Protein AF-A0A4R1QRQ6-F1 (afdb_monomer)

Structure (mmCIF, N/CA/C/O backbone):
data_AF-A0A4R1QRQ6-F1
#
_entry.id   AF-A0A4R1QRQ6-F1
#
loop_
_atom_site.group_PDB
_atom_site.id
_atom_site.type_symbol
_atom_site.label_atom_id
_atom_site.label_alt_id
_atom_site.label_comp_id
_atom_site.label_asym_id
_atom_site.label_entity_id
_atom_site.label_seq_id
_atom_site.pdbx_PDB_ins_code
_atom_site.Cartn_x
_atom_site.Cartn_y
_atom_site.Cartn_z
_atom_site.occupancy
_atom_site.B_iso_or_equiv
_atom_site.auth_seq_id
_atom_site.auth_comp_id
_atom_site.auth_asym_id
_atom_site.auth_atom_id
_atom_site.pdbx_PDB_model_num
ATOM 1 N N . MET A 1 1 ? 5.818 -6.067 20.543 1.00 47.06 1 MET A N 1
ATOM 2 C CA . MET A 1 1 ? 5.512 -6.794 19.293 1.00 47.06 1 MET A CA 1
ATOM 3 C C . MET A 1 1 ? 5.090 -5.745 18.288 1.00 47.06 1 MET A C 1
ATOM 5 O O . MET A 1 1 ? 4.069 -5.115 18.520 1.00 47.06 1 MET A O 1
ATOM 9 N N . ASN A 1 2 ? 5.890 -5.490 17.254 1.00 62.06 2 ASN A N 1
ATOM 10 C CA . ASN A 1 2 ? 5.515 -4.504 16.242 1.00 62.06 2 ASN A CA 1
ATOM 11 C C . ASN A 1 2 ? 4.520 -5.170 15.288 1.00 62.06 2 ASN A C 1
ATOM 13 O O . ASN A 1 2 ? 4.867 -6.147 14.624 1.00 62.06 2 ASN A O 1
ATOM 17 N N . ASN A 1 3 ? 3.271 -4.706 15.290 1.00 77.38 3 ASN A N 1
ATOM 18 C CA . ASN A 1 3 ? 2.243 -5.228 14.401 1.00 77.38 3 ASN A CA 1
ATOM 19 C C . ASN A 1 3 ? 2.233 -4.415 13.102 1.00 77.38 3 ASN A C 1
ATOM 21 O O . ASN A 1 3 ? 1.657 -3.334 13.047 1.00 77.38 3 ASN A O 1
ATOM 25 N N . TYR A 1 4 ? 2.879 -4.946 12.067 1.00 87.56 4 TYR A N 1
ATOM 26 C CA . TYR A 1 4 ? 2.914 -4.335 10.735 1.00 87.56 4 TYR A CA 1
ATOM 27 C C . TYR A 1 4 ? 1.811 -4.846 9.806 1.00 87.56 4 TYR A C 1
ATOM 29 O O . TYR A 1 4 ? 1.833 -4.561 8.611 1.00 87.56 4 TYR A O 1
ATOM 37 N N . GLN A 1 5 ? 0.860 -5.627 10.329 1.00 88.88 5 GLN A N 1
ATOM 38 C CA . GLN A 1 5 ? -0.289 -6.036 9.534 1.00 88.88 5 GLN A CA 1
ATOM 39 C C . GLN A 1 5 ? -1.138 -4.803 9.188 1.00 88.88 5 GLN A C 1
ATOM 41 O O . GLN A 1 5 ? -1.361 -3.947 10.060 1.00 88.88 5 GLN A O 1
ATOM 46 N N . PRO A 1 6 ? -1.612 -4.699 7.934 1.00 89.69 6 PRO A N 1
ATOM 47 C CA . PRO A 1 6 ? -2.549 -3.654 7.563 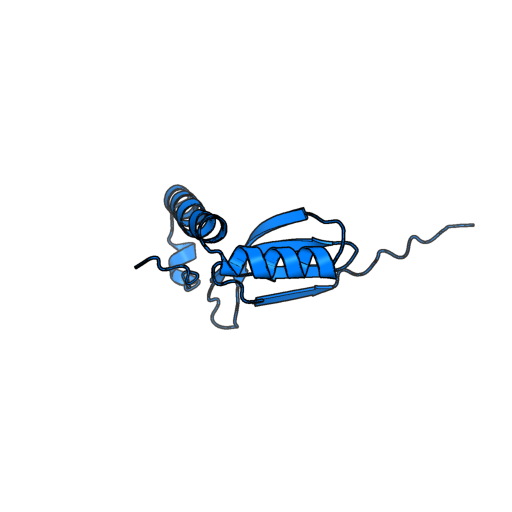1.00 89.69 6 PRO A CA 1
ATOM 48 C C . PRO A 1 6 ? -3.824 -3.822 8.385 1.00 89.69 6 PRO A C 1
ATOM 50 O O . PRO A 1 6 ? -4.309 -4.942 8.581 1.00 89.69 6 PRO A O 1
ATOM 53 N N . THR A 1 7 ? -4.375 -2.715 8.864 1.00 90.44 7 THR A N 1
ATOM 54 C CA . THR A 1 7 ? -5.692 -2.774 9.493 1.00 90.44 7 THR A CA 1
ATOM 55 C C . THR A 1 7 ? -6.746 -2.924 8.397 1.00 90.44 7 THR A C 1
ATOM 57 O O . THR A 1 7 ? -6.726 -2.212 7.392 1.00 90.44 7 THR A O 1
ATOM 60 N N . VAL A 1 8 ? -7.659 -3.882 8.570 1.00 89.62 8 VAL A N 1
ATOM 61 C CA . VAL A 1 8 ? -8.757 -4.123 7.628 1.00 89.62 8 VAL A CA 1
ATOM 62 C C . VAL A 1 8 ? -10.001 -3.416 8.145 1.00 89.62 8 VAL A C 1
ATOM 64 O O . VAL A 1 8 ? -10.546 -3.800 9.178 1.00 89.62 8 VAL A O 1
ATOM 67 N N . PHE A 1 9 ? -10.464 -2.412 7.409 1.00 88.19 9 PHE A N 1
ATOM 68 C CA . PHE A 1 9 ? -11.670 -1.660 7.740 1.00 88.19 9 PHE A CA 1
ATOM 69 C C . PHE A 1 9 ? -12.852 -2.159 6.933 1.00 88.19 9 PHE A C 1
ATOM 71 O O . PHE A 1 9 ? -12.783 -2.269 5.713 1.00 88.19 9 PHE A O 1
ATOM 78 N N . GLU A 1 10 ? -13.973 -2.433 7.588 1.00 85.88 10 GLU A N 1
ATOM 79 C CA . GLU A 1 10 ? -15.222 -2.659 6.866 1.00 85.88 10 GLU A CA 1
ATOM 80 C C . GLU A 1 10 ? -15.810 -1.322 6.405 1.00 85.88 10 GLU A C 1
ATOM 82 O O . GLU A 1 10 ? -15.737 -0.326 7.125 1.00 85.88 10 GLU A O 1
ATOM 87 N N . ASN A 1 11 ? -16.437 -1.306 5.225 1.00 77.75 11 ASN A N 1
ATOM 88 C CA . ASN A 1 11 ? -16.953 -0.078 4.612 1.00 77.75 11 ASN A CA 1
ATOM 89 C C . ASN A 1 11 ? -17.870 0.733 5.544 1.00 77.75 11 ASN A C 1
ATOM 91 O O . ASN A 1 11 ? -17.824 1.956 5.522 1.00 77.75 11 ASN A O 1
ATOM 95 N N . ARG A 1 12 ? -18.681 0.058 6.371 1.00 77.94 12 ARG A N 1
ATOM 96 C CA . ARG A 1 12 ? -19.582 0.711 7.334 1.00 77.94 12 ARG A CA 1
ATOM 97 C C . ARG A 1 12 ? -18.843 1.570 8.358 1.00 77.94 12 ARG A C 1
ATOM 99 O O . ARG A 1 12 ? -19.268 2.685 8.605 1.00 77.94 12 ARG A O 1
ATOM 106 N N . PHE A 1 13 ? -17.713 1.088 8.877 1.00 76.44 13 PHE A N 1
ATOM 107 C CA . PHE A 1 13 ? -16.942 1.822 9.876 1.00 76.44 13 PHE A CA 1
ATOM 108 C C . PHE A 1 13 ? -16.304 3.054 9.256 1.00 76.44 13 PHE A C 1
ATOM 110 O O . PHE A 1 13 ? -16.326 4.112 9.855 1.00 76.44 13 PHE A O 1
ATOM 117 N N . PHE A 1 14 ? -15.811 2.940 8.022 1.00 76.75 14 PHE A N 1
ATOM 118 C CA . PHE A 1 14 ? -15.150 4.051 7.343 1.00 76.75 14 PHE A CA 1
ATOM 119 C C . PHE A 1 14 ? -16.093 5.229 7.042 1.00 76.75 14 PHE A C 1
ATOM 121 O O . PHE A 1 14 ? -15.657 6.371 7.032 1.00 76.75 14 PHE A O 1
ATOM 128 N N . VAL A 1 15 ? -17.379 4.960 6.783 1.00 80.00 15 VAL A N 1
ATOM 129 C CA . VAL A 1 15 ? -18.393 5.998 6.498 1.00 80.00 15 VAL A CA 1
ATOM 130 C C . VAL A 1 15 ? -18.828 6.745 7.763 1.00 80.00 15 VAL A C 1
ATOM 132 O O . VAL A 1 15 ? -19.315 7.867 7.671 1.00 80.00 15 VAL A O 1
ATOM 135 N N . GLU A 1 16 ? -18.668 6.124 8.927 1.00 84.75 16 GLU A N 1
ATOM 136 C CA . GLU A 1 16 ? -19.045 6.693 10.223 1.00 84.75 16 GLU A CA 1
ATOM 137 C C . GLU A 1 16 ? -17.928 7.540 10.855 1.00 84.75 16 GLU A C 1
ATOM 139 O O . GLU A 1 16 ? -18.189 8.223 11.840 1.00 84.75 16 GLU A O 1
ATOM 144 N N . LEU A 1 17 ? -16.708 7.502 10.303 1.00 85.19 17 LEU A N 1
ATOM 145 C CA . LEU A 1 17 ? -15.563 8.258 10.812 1.00 85.19 17 LEU A CA 1
ATOM 146 C C . LEU A 1 17 ? -15.643 9.738 10.444 1.00 85.19 17 LEU A C 1
ATOM 148 O O . LEU A 1 17 ? -16.016 10.103 9.325 1.00 85.19 17 LEU A O 1
ATOM 152 N N . GLU A 1 18 ? -15.212 10.584 11.375 1.00 90.12 18 GLU A N 1
ATOM 153 C CA . GLU A 1 18 ? -14.989 11.995 11.097 1.00 90.12 18 GLU A CA 1
ATOM 154 C C . GLU A 1 18 ? -13.667 12.199 10.339 1.00 90.12 18 GLU A C 1
ATOM 156 O O . GLU A 1 18 ? -12.810 11.317 10.252 1.00 90.12 18 GLU A O 1
ATOM 161 N N . GLU A 1 19 ? -13.481 13.388 9.760 1.00 88.25 19 GLU A N 1
ATOM 162 C CA . GLU A 1 19 ? -12.262 13.700 9.006 1.00 88.25 19 GLU A CA 1
ATOM 163 C C . GLU A 1 19 ? -11.000 13.598 9.880 1.00 88.25 19 GLU A C 1
ATOM 165 O O . GLU A 1 19 ? -9.966 13.118 9.413 1.00 88.25 19 GLU A O 1
ATOM 170 N N . GLU A 1 20 ? -11.088 14.000 11.151 1.00 90.81 20 GLU A N 1
ATOM 171 C CA . GLU A 1 20 ? -9.981 13.904 12.108 1.00 90.81 20 GLU A CA 1
ATOM 172 C C . GLU A 1 20 ? -9.588 12.445 12.379 1.00 90.81 20 GLU A C 1
ATOM 174 O O . GLU A 1 20 ? -8.400 12.117 12.323 1.00 90.81 20 GLU A O 1
ATOM 179 N N . ASP A 1 21 ? -10.570 11.555 12.554 1.00 90.19 21 ASP A N 1
ATOM 180 C CA . ASP A 1 21 ? -10.324 10.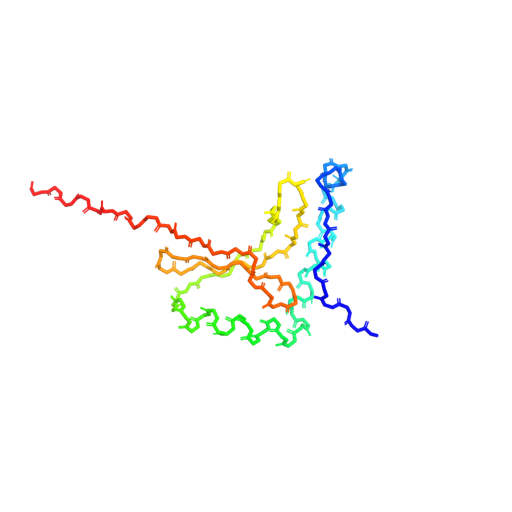125 12.753 1.00 90.19 21 ASP A CA 1
ATOM 181 C C . ASP A 1 21 ? -9.647 9.503 11.525 1.00 90.19 21 ASP A C 1
ATOM 183 O O . ASP A 1 21 ? -8.716 8.706 11.644 1.00 90.19 21 ASP A O 1
ATOM 187 N N . ILE A 1 22 ? -10.079 9.891 10.318 1.00 87.56 22 ILE A N 1
ATOM 188 C CA . ILE A 1 22 ? -9.464 9.422 9.070 1.00 87.56 22 ILE A CA 1
ATOM 189 C C . ILE A 1 22 ? -8.011 9.901 8.982 1.00 87.56 22 ILE A C 1
ATOM 191 O O . ILE A 1 22 ? -7.136 9.144 8.559 1.00 87.56 22 ILE A O 1
ATOM 195 N N . GLN A 1 23 ? -7.722 11.141 9.383 1.00 90.19 23 GLN A N 1
ATOM 196 C CA . GLN A 1 23 ? -6.355 11.662 9.389 1.00 90.19 23 GLN A CA 1
ATOM 197 C C . GLN A 1 23 ? -5.469 10.951 10.415 1.00 90.19 23 GLN A C 1
ATOM 199 O O . GLN A 1 23 ? -4.318 10.634 10.103 1.00 90.19 23 GLN A O 1
ATOM 204 N N . GLU A 1 24 ? -5.973 10.691 11.622 1.00 91.50 24 GLU A N 1
ATOM 205 C CA . GLU A 1 24 ? -5.253 9.903 12.622 1.00 91.50 24 GLU A CA 1
ATOM 206 C C . GLU A 1 24 ? -4.956 8.503 12.096 1.00 91.50 24 GLU A C 1
ATOM 208 O O . GLU A 1 24 ? -3.796 8.088 12.074 1.00 91.50 24 GLU A O 1
ATOM 213 N N . LEU A 1 25 ? -5.970 7.843 11.549 1.00 91.06 25 LEU A N 1
ATOM 214 C CA . LEU A 1 25 ? -5.836 6.511 10.995 1.00 91.06 25 LEU A CA 1
ATOM 215 C C . LEU A 1 25 ? -4.832 6.455 9.835 1.00 91.06 25 LEU A C 1
ATOM 217 O O . LEU A 1 25 ? -4.005 5.545 9.774 1.00 91.06 25 LEU A O 1
ATOM 221 N N . ASN A 1 26 ? -4.850 7.444 8.937 1.00 91.69 26 ASN A N 1
ATOM 222 C CA . ASN A 1 26 ? -3.861 7.552 7.866 1.00 91.69 26 ASN A CA 1
ATOM 223 C C . ASN A 1 26 ? -2.442 7.646 8.435 1.00 91.69 26 ASN A C 1
ATOM 225 O O . ASN A 1 26 ? -1.546 6.969 7.940 1.00 91.69 26 ASN A O 1
ATOM 229 N N . ARG A 1 27 ? -2.222 8.448 9.488 1.00 92.50 27 ARG A N 1
ATOM 230 C CA . ARG A 1 27 ? -0.902 8.566 10.132 1.00 92.50 27 ARG A CA 1
ATOM 231 C C . ARG A 1 27 ? -0.459 7.247 10.758 1.00 92.50 27 ARG A C 1
ATOM 233 O O . ARG A 1 27 ? 0.704 6.870 10.609 1.00 92.50 27 ARG A O 1
ATOM 240 N N . GLU A 1 28 ? -1.364 6.554 11.443 1.00 92.44 28 GLU A N 1
ATOM 241 C CA . GLU A 1 28 ? -1.073 5.264 12.071 1.00 92.44 28 GLU A CA 1
ATOM 242 C C . GLU A 1 28 ? -0.718 4.191 11.039 1.00 92.44 28 GLU A C 1
ATOM 244 O O . GLU A 1 28 ? 0.294 3.500 11.186 1.00 92.44 28 GLU A O 1
ATOM 249 N N . GLU A 1 29 ? -1.506 4.067 9.969 1.00 93.62 29 GLU A N 1
ATOM 250 C CA . GLU A 1 29 ? -1.225 3.104 8.907 1.00 93.62 29 GLU A CA 1
ATOM 251 C C . GLU A 1 29 ? 0.034 3.485 8.116 1.00 93.62 29 GLU A C 1
ATOM 253 O O . GLU A 1 29 ? 0.860 2.613 7.835 1.00 93.62 29 GLU A O 1
ATOM 258 N N . ALA A 1 30 ? 0.247 4.774 7.825 1.00 93.38 30 ALA A N 1
ATOM 259 C CA . ALA A 1 30 ? 1.438 5.248 7.123 1.00 93.38 30 ALA A CA 1
ATOM 260 C C . ALA A 1 30 ? 2.729 4.936 7.897 1.00 93.38 30 ALA A C 1
ATOM 262 O O . ALA A 1 30 ? 3.729 4.497 7.320 1.00 93.38 30 ALA A O 1
ATOM 263 N N . ALA A 1 31 ? 2.703 5.081 9.227 1.00 93.38 31 ALA A N 1
ATOM 264 C CA . ALA A 1 31 ? 3.848 4.784 10.083 1.00 93.38 31 ALA A CA 1
ATOM 265 C C . ALA A 1 31 ? 4.308 3.316 9.987 1.00 93.38 31 ALA A C 1
ATOM 267 O O . ALA A 1 31 ? 5.493 3.027 10.190 1.00 93.38 31 ALA A O 1
ATOM 268 N N . LYS A 1 32 ? 3.408 2.382 9.649 1.00 93.69 32 LYS A N 1
ATOM 269 C CA . LYS A 1 32 ? 3.749 0.960 9.494 1.00 93.69 32 LYS A CA 1
ATOM 270 C C . LYS A 1 32 ? 4.644 0.712 8.281 1.00 93.69 32 LYS A C 1
ATOM 272 O O . LYS A 1 32 ? 5.558 -0.107 8.386 1.00 93.69 32 LYS A O 1
ATOM 277 N N . PHE A 1 33 ? 4.430 1.420 7.169 1.00 94.00 33 PHE A N 1
ATOM 278 C CA . PHE A 1 33 ? 5.269 1.290 5.970 1.00 94.00 33 PHE A CA 1
ATOM 279 C C . PHE A 1 33 ? 6.722 1.655 6.267 1.00 94.00 33 PHE A C 1
ATOM 281 O O . PHE A 1 33 ? 7.644 0.924 5.906 1.00 94.00 33 PHE A O 1
ATOM 288 N N . GLU A 1 34 ? 6.923 2.758 6.988 1.00 90.31 34 GLU A N 1
ATOM 289 C CA . GLU A 1 34 ? 8.258 3.254 7.316 1.00 90.31 34 GLU A CA 1
ATOM 290 C C . GLU A 1 34 ? 9.015 2.303 8.241 1.00 90.31 34 GLU A C 1
ATOM 292 O O . GLU A 1 34 ? 10.227 2.124 8.114 1.00 90.31 34 GLU A O 1
ATOM 297 N N . GLN A 1 35 ? 8.311 1.662 9.168 1.00 89.44 35 GLN A N 1
ATOM 298 C CA . GLN A 1 35 ? 8.926 0.832 10.199 1.00 89.44 35 GLN A CA 1
ATOM 299 C C . GLN A 1 35 ? 9.092 -0.638 9.791 1.00 89.44 35 GLN A C 1
ATOM 301 O O . GLN A 1 35 ? 9.850 -1.351 10.451 1.00 89.44 35 GLN A O 1
ATOM 306 N N . ASN A 1 36 ? 8.414 -1.108 8.737 1.00 92.50 36 ASN A N 1
ATOM 307 C CA . ASN A 1 36 ? 8.451 -2.515 8.348 1.00 92.50 36 ASN A CA 1
ATOM 308 C C . ASN A 1 36 ? 9.547 -2.814 7.300 1.00 92.50 36 ASN A C 1
ATOM 310 O O . ASN A 1 36 ? 9.411 -2.425 6.136 1.00 92.50 36 ASN A O 1
ATOM 314 N N . PRO A 1 37 ? 10.603 -3.582 7.636 1.00 92.12 37 PRO A N 1
ATOM 315 C CA . PRO A 1 37 ? 11.629 -3.966 6.664 1.00 92.12 37 PRO A CA 1
ATOM 316 C C . PRO A 1 37 ? 11.087 -4.835 5.519 1.00 92.12 37 PRO A C 1
ATOM 318 O O . PRO A 1 37 ? 11.624 -4.786 4.415 1.00 92.12 37 PRO A O 1
ATOM 321 N N . GLN A 1 38 ? 10.015 -5.602 5.750 1.00 93.06 38 GLN A N 1
ATOM 322 C CA . GLN A 1 38 ? 9.386 -6.411 4.705 1.00 93.06 38 GLN A CA 1
ATOM 323 C C . GLN A 1 38 ? 8.725 -5.534 3.639 1.00 93.06 38 GLN A C 1
ATOM 325 O O . GLN A 1 38 ? 8.862 -5.818 2.450 1.00 93.06 38 GLN A O 1
ATOM 330 N N . PHE A 1 39 ? 8.069 -4.444 4.052 1.00 95.06 39 PHE A N 1
ATOM 331 C CA . PHE A 1 39 ? 7.536 -3.464 3.113 1.00 95.06 39 PHE A CA 1
ATOM 332 C C . PHE A 1 39 ? 8.658 -2.861 2.266 1.00 95.06 39 PHE A C 1
ATOM 334 O O . PHE A 1 39 ? 8.549 -2.842 1.047 1.00 95.06 39 PHE A O 1
ATOM 341 N N . ARG A 1 40 ? 9.770 -2.447 2.889 1.00 95.50 40 ARG A N 1
ATOM 342 C CA . ARG A 1 40 ? 10.915 -1.863 2.166 1.00 95.50 40 ARG A CA 1
ATOM 343 C C . ARG A 1 40 ? 11.485 -2.808 1.105 1.00 95.50 40 ARG A C 1
ATOM 345 O O . ARG A 1 40 ? 11.787 -2.369 0.002 1.00 95.50 40 ARG A O 1
ATOM 352 N N . ALA A 1 41 ? 11.605 -4.099 1.419 1.00 96.12 41 ALA A N 1
ATOM 353 C CA . ALA A 1 41 ? 12.067 -5.100 0.458 1.00 96.12 41 ALA A CA 1
ATOM 354 C C . ALA A 1 41 ? 11.088 -5.275 -0.720 1.00 96.12 41 ALA A C 1
ATOM 356 O O . ALA A 1 41 ? 11.510 -5.353 -1.875 1.00 96.12 41 ALA A O 1
ATOM 357 N N . ALA A 1 42 ? 9.781 -5.297 -0.437 1.00 96.81 42 ALA A N 1
ATOM 358 C CA . ALA A 1 42 ? 8.750 -5.371 -1.469 1.00 96.81 42 ALA A CA 1
ATOM 359 C C . ALA A 1 42 ? 8.721 -4.107 -2.345 1.00 96.81 42 ALA A C 1
ATOM 361 O O . ALA A 1 42 ? 8.671 -4.217 -3.567 1.00 96.81 42 ALA A O 1
ATOM 362 N N . ALA A 1 43 ? 8.821 -2.922 -1.737 1.00 96.75 43 ALA A N 1
ATOM 363 C CA . ALA A 1 43 ? 8.859 -1.638 -2.431 1.00 96.75 43 ALA A CA 1
ATOM 364 C C . ALA A 1 43 ? 10.053 -1.549 -3.393 1.00 96.75 43 ALA A C 1
ATOM 366 O O . ALA A 1 43 ? 9.859 -1.244 -4.564 1.00 96.75 43 ALA A O 1
ATOM 367 N N . ALA A 1 44 ? 11.256 -1.930 -2.946 1.00 96.81 44 ALA A N 1
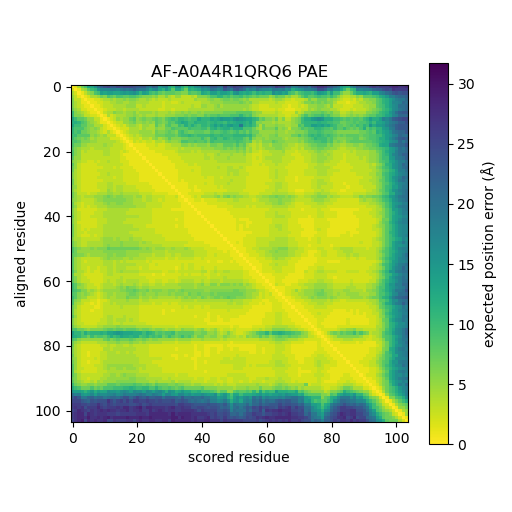ATOM 368 C CA . ALA A 1 44 ? 12.439 -1.970 -3.808 1.00 96.81 44 ALA A CA 1
ATOM 369 C C . ALA A 1 44 ? 12.260 -2.924 -5.005 1.00 96.81 44 ALA A C 1
ATOM 371 O O . ALA A 1 44 ? 12.635 -2.594 -6.126 1.00 96.81 44 ALA A O 1
ATOM 372 N N . SER A 1 45 ? 11.631 -4.083 -4.783 1.00 96.38 45 SER A N 1
ATOM 373 C CA . SER A 1 45 ? 11.339 -5.041 -5.860 1.00 96.38 45 SER A CA 1
ATOM 374 C C . SER A 1 45 ? 10.331 -4.479 -6.874 1.00 96.38 45 SER A C 1
ATOM 376 O O . SER A 1 45 ? 10.412 -4.769 -8.065 1.00 96.38 45 SER A O 1
ATOM 378 N N . VAL A 1 46 ? 9.367 -3.678 -6.409 1.00 96.06 46 VAL A N 1
ATOM 379 C CA . VAL A 1 46 ? 8.381 -3.001 -7.263 1.00 96.06 46 VAL A CA 1
ATOM 380 C C . VAL A 1 46 ? 9.029 -1.892 -8.093 1.00 96.06 46 VAL A C 1
ATOM 382 O O . VAL A 1 46 ? 8.784 -1.836 -9.297 1.00 96.06 46 VAL A O 1
ATOM 385 N N . GLU A 1 47 ? 9.872 -1.060 -7.481 1.00 96.06 47 GLU A N 1
ATOM 386 C CA . GLU A 1 47 ? 10.630 -0.003 -8.167 1.00 96.06 47 GLU A CA 1
ATOM 387 C C . GLU A 1 47 ? 11.562 -0.584 -9.239 1.00 96.06 47 GLU A C 1
ATOM 389 O O . GLU A 1 47 ? 11.599 -0.092 -10.364 1.00 96.06 47 GLU A O 1
ATOM 394 N N . GLU A 1 48 ? 12.267 -1.678 -8.933 1.00 95.75 48 GLU A N 1
ATOM 395 C CA . GLU A 1 48 ? 13.101 -2.383 -9.913 1.00 95.75 48 GLU A CA 1
ATOM 396 C C . GLU A 1 48 ? 12.264 -2.938 -11.076 1.00 95.75 48 GLU A C 1
ATOM 398 O O . GLU A 1 48 ? 12.660 -2.827 -12.237 1.00 95.75 48 GLU A O 1
ATOM 403 N N . ARG A 1 49 ? 11.085 -3.503 -10.777 1.00 93.50 49 ARG A N 1
ATOM 404 C CA . ARG A 1 49 ? 10.186 -4.100 -11.776 1.00 93.50 49 ARG A CA 1
ATOM 405 C C . ARG A 1 49 ? 9.567 -3.067 -12.716 1.00 93.50 49 ARG A C 1
ATOM 407 O O . ARG A 1 49 ? 9.444 -3.349 -13.905 1.00 93.50 49 ARG A O 1
ATOM 414 N N . LEU A 1 50 ? 9.123 -1.925 -12.191 1.00 93.19 50 LEU A N 1
ATOM 415 C CA . LEU A 1 50 ? 8.395 -0.907 -12.959 1.00 93.19 50 LEU A CA 1
ATOM 416 C C . LEU A 1 50 ? 9.281 0.224 -13.496 1.00 93.19 50 LEU A C 1
ATOM 418 O O . LEU A 1 50 ? 8.834 0.983 -14.357 1.00 93.19 50 LEU A O 1
ATOM 422 N N . GLY A 1 51 ? 10.529 0.330 -13.035 1.00 92.50 51 GLY A N 1
ATOM 423 C CA . GLY A 1 51 ? 11.403 1.445 -13.381 1.00 92.50 51 GLY A CA 1
ATOM 424 C C . GLY A 1 51 ? 10.931 2.756 -12.739 1.00 92.50 51 GLY A C 1
ATOM 425 O O . GLY A 1 51 ? 10.244 2.720 -11.724 1.00 92.50 51 GLY A O 1
ATOM 426 N N . PRO A 1 52 ? 11.302 3.927 -13.290 1.00 93.62 52 PRO A N 1
ATOM 427 C CA . PRO A 1 52 ? 10.949 5.222 -12.711 1.00 93.62 52 PRO A CA 1
ATOM 428 C C . PRO A 1 52 ? 9.438 5.413 -12.526 1.00 93.62 52 PRO A C 1
ATOM 430 O O . PRO A 1 52 ? 8.650 5.153 -13.436 1.00 93.62 52 PRO A O 1
ATOM 433 N N . GLY A 1 53 ? 9.056 5.943 -11.367 1.00 94.12 53 GLY A N 1
ATOM 434 C CA . GLY A 1 53 ? 7.665 6.129 -10.973 1.00 94.12 53 GLY A CA 1
ATOM 435 C C . GLY A 1 53 ? 7.524 6.913 -9.671 1.00 94.12 53 GLY A C 1
ATOM 436 O O . GLY A 1 53 ? 8.503 7.450 -9.143 1.00 94.12 53 GLY A O 1
ATOM 437 N N . SER A 1 54 ? 6.301 6.974 -9.153 1.00 95.94 54 SER A N 1
ATOM 438 C CA . SER A 1 54 ? 5.963 7.656 -7.899 1.00 95.94 54 SER A CA 1
ATOM 439 C C . SER A 1 54 ? 5.147 6.766 -6.970 1.00 95.94 54 SER A C 1
ATOM 441 O O . SER A 1 54 ? 4.389 5.908 -7.421 1.00 95.94 54 SER A O 1
ATOM 443 N N . TRP A 1 55 ? 5.305 6.991 -5.665 1.00 96.12 55 TRP A N 1
ATOM 444 C CA . TRP A 1 55 ? 4.472 6.382 -4.634 1.00 96.12 55 TRP A CA 1
ATOM 445 C C . TRP A 1 55 ? 3.347 7.327 -4.226 1.00 96.12 55 TRP A C 1
ATOM 447 O O . TRP A 1 55 ? 3.610 8.476 -3.880 1.00 96.12 55 TRP A O 1
ATOM 457 N N . ASP A 1 56 ? 2.134 6.792 -4.172 1.00 95.56 56 ASP A N 1
ATOM 458 C CA . ASP A 1 56 ? 0.948 7.434 -3.611 1.00 95.56 56 ASP A CA 1
ATOM 459 C C . ASP A 1 56 ? 0.340 6.547 -2.515 1.00 95.56 56 ASP A C 1
ATOM 461 O O . ASP A 1 56 ? 0.564 5.336 -2.482 1.00 95.56 56 ASP A O 1
ATOM 465 N N . GLU A 1 57 ? -0.438 7.125 -1.602 1.00 94.81 57 GLU A N 1
ATOM 466 C CA . GLU A 1 57 ? -1.076 6.396 -0.499 1.00 94.81 57 GLU A CA 1
ATOM 467 C C . GLU A 1 57 ? -2.597 6.509 -0.565 1.00 94.81 57 GLU A C 1
ATOM 469 O O . GLU A 1 57 ? -3.145 7.611 -0.600 1.00 94.81 57 GLU A O 1
ATOM 474 N N . HIS A 1 58 ? -3.297 5.372 -0.542 1.00 92.88 58 HIS A N 1
ATOM 475 C CA . HIS A 1 58 ? -4.756 5.343 -0.628 1.00 92.88 58 HIS A CA 1
ATOM 476 C C . HIS A 1 58 ? -5.394 4.164 0.114 1.00 92.88 58 HIS A C 1
ATOM 478 O O . HIS A 1 58 ? -4.841 3.068 0.213 1.00 92.88 58 HIS A O 1
ATOM 484 N N . TRP A 1 59 ? -6.637 4.375 0.560 1.00 92.94 59 TRP A N 1
ATOM 485 C CA . TRP A 1 59 ? -7.530 3.303 0.997 1.00 92.94 59 TRP A CA 1
ATOM 486 C C . TRP A 1 59 ? -8.085 2.545 -0.207 1.00 92.94 59 TRP A C 1
ATOM 488 O O . TRP A 1 59 ? -8.873 3.083 -0.985 1.00 92.94 59 TRP A O 1
ATOM 498 N N . LEU A 1 60 ? -7.725 1.270 -0.335 1.00 92.69 60 LEU A N 1
ATOM 499 C CA . LEU A 1 60 ? -8.183 0.403 -1.415 1.00 92.69 60 LEU A CA 1
ATOM 500 C C . LEU A 1 60 ? -9.210 -0.601 -0.917 1.00 92.69 60 LEU A C 1
ATOM 502 O O . LEU A 1 60 ? -8.980 -1.297 0.067 1.00 92.69 60 LEU A O 1
ATOM 506 N N . THR A 1 61 ? -10.322 -0.723 -1.642 1.00 91.88 61 THR A N 1
ATOM 507 C CA . THR A 1 61 ? -11.284 -1.815 -1.432 1.00 91.88 61 THR A CA 1
ATOM 508 C C . THR A 1 61 ? -10.690 -3.118 -1.957 1.00 91.88 61 THR A C 1
ATOM 510 O O . THR A 1 61 ? -10.338 -3.176 -3.133 1.00 91.88 61 THR A O 1
ATOM 513 N N . VAL A 1 62 ? -10.581 -4.150 -1.120 1.00 90.00 62 VAL A N 1
ATOM 514 C CA . VAL A 1 62 ? -9.897 -5.416 -1.448 1.00 90.00 62 VAL A CA 1
ATOM 515 C C . VAL A 1 62 ? -10.842 -6.571 -1.778 1.00 90.00 62 VAL A C 1
ATOM 517 O O . VAL A 1 62 ? -10.382 -7.616 -2.228 1.00 90.00 62 VAL A O 1
ATOM 520 N N . ASP A 1 63 ? -12.154 -6.401 -1.594 1.00 88.19 63 ASP A N 1
ATOM 521 C CA . ASP A 1 63 ? -13.152 -7.416 -1.941 1.00 88.19 63 ASP A CA 1
ATOM 522 C C . ASP A 1 63 ? -14.573 -6.858 -2.133 1.00 88.19 63 ASP A C 1
ATOM 524 O O . ASP A 1 63 ? -14.856 -5.683 -1.898 1.00 88.19 63 ASP A O 1
ATOM 528 N N . ASN A 1 64 ? -15.492 -7.752 -2.512 1.00 87.50 64 ASN A N 1
ATOM 529 C CA . ASN A 1 64 ? -16.906 -7.452 -2.751 1.00 87.50 64 ASN A CA 1
ATOM 530 C C . ASN A 1 64 ? -17.703 -7.111 -1.481 1.00 87.50 64 ASN A C 1
ATOM 532 O O . ASN A 1 64 ? -18.840 -6.663 -1.593 1.00 87.50 64 ASN A O 1
ATOM 536 N N . SER A 1 65 ? -17.149 -7.326 -0.283 1.00 87.06 65 SER A N 1
ATOM 537 C CA . SER A 1 65 ? -17.794 -6.904 0.969 1.00 87.06 65 SER A CA 1
ATOM 538 C C . SER A 1 65 ? -17.485 -5.449 1.325 1.00 87.06 65 SER A C 1
ATOM 540 O O . SER A 1 65 ? -18.017 -4.920 2.300 1.00 87.06 65 SER A O 1
ATOM 542 N N . GLY A 1 66 ? -16.641 -4.785 0.528 1.00 87.19 66 GLY A N 1
ATOM 543 C CA . GLY A 1 66 ? -16.257 -3.398 0.743 1.00 87.19 66 GLY A CA 1
ATOM 544 C C . GLY A 1 66 ? -15.182 -3.237 1.813 1.00 87.19 66 GLY A C 1
ATOM 545 O O . GLY A 1 66 ? -14.989 -2.128 2.307 1.00 87.19 66 GLY A O 1
ATOM 546 N N . ARG A 1 67 ? -14.483 -4.312 2.204 1.00 90.75 67 ARG A N 1
ATOM 547 C CA . ARG A 1 67 ? -13.351 -4.183 3.126 1.00 90.75 67 ARG A CA 1
ATOM 548 C C . ARG A 1 67 ? -12.241 -3.383 2.463 1.00 90.75 67 ARG A C 1
ATOM 550 O O . ARG A 1 67 ? -11.940 -3.588 1.287 1.00 90.75 67 ARG A O 1
ATOM 557 N N . ARG A 1 68 ? -11.640 -2.474 3.223 1.00 92.81 68 ARG A N 1
ATOM 558 C CA . ARG A 1 68 ? -10.598 -1.555 2.785 1.00 92.81 68 ARG A CA 1
ATOM 559 C C . ARG A 1 68 ? -9.320 -1.768 3.575 1.00 92.81 68 ARG A C 1
ATOM 561 O O . ARG A 1 68 ? -9.363 -2.095 4.759 1.00 92.81 68 ARG A O 1
ATOM 568 N N . VAL A 1 69 ? -8.196 -1.547 2.911 1.00 94.50 69 VAL A N 1
ATOM 569 C CA . VAL A 1 69 ? -6.867 -1.502 3.527 1.00 94.50 69 VAL A CA 1
ATOM 570 C C . VAL A 1 69 ? -6.141 -0.256 3.051 1.00 94.50 69 VAL A C 1
ATOM 572 O O . VAL A 1 69 ? -6.340 0.177 1.913 1.00 94.50 69 VAL A O 1
ATOM 575 N N . TYR A 1 70 ? -5.299 0.311 3.907 1.00 95.19 70 TYR A N 1
ATOM 576 C CA . TYR A 1 70 ? -4.404 1.385 3.505 1.00 95.19 70 TYR A CA 1
ATOM 577 C C . TYR A 1 70 ? -3.222 0.779 2.750 1.00 95.19 70 TYR A C 1
ATOM 579 O O . TYR A 1 70 ? -2.601 -0.186 3.212 1.00 95.19 70 TYR A O 1
ATOM 587 N N . ALA A 1 71 ? -2.948 1.302 1.561 1.00 96.38 71 ALA A N 1
ATOM 588 C CA . ALA A 1 71 ? -1.939 0.769 0.662 1.00 96.38 71 ALA A CA 1
ATOM 589 C C . ALA A 1 71 ? -1.090 1.889 0.062 1.00 96.38 71 ALA A C 1
ATOM 591 O O . ALA A 1 71 ? -1.580 2.991 -0.190 1.00 96.38 71 ALA A O 1
ATOM 592 N N . ARG A 1 72 ? 0.172 1.561 -0.217 1.00 96.94 72 ARG A N 1
ATOM 593 C CA . ARG A 1 72 ? 1.070 2.364 -1.048 1.00 96.94 72 ARG A CA 1
ATOM 594 C C . ARG A 1 72 ? 1.025 1.855 -2.476 1.00 96.94 72 ARG A C 1
ATOM 596 O O . ARG A 1 72 ? 1.202 0.663 -2.710 1.00 96.94 72 ARG A O 1
ATOM 603 N N . ILE A 1 73 ? 0.781 2.747 -3.419 1.00 96.50 73 ILE A N 1
ATOM 604 C CA . ILE A 1 73 ? 0.640 2.447 -4.838 1.00 96.50 73 ILE A CA 1
ATOM 605 C C . ILE A 1 73 ? 1.848 3.028 -5.554 1.00 96.50 73 ILE A C 1
ATOM 607 O O . ILE A 1 73 ? 2.055 4.235 -5.503 1.00 96.50 73 ILE A O 1
ATOM 611 N N . TYR A 1 74 ? 2.637 2.180 -6.207 1.00 97.12 74 TYR A N 1
ATOM 612 C CA . TYR A 1 74 ? 3.680 2.642 -7.113 1.00 97.12 74 TYR A CA 1
ATOM 613 C C . TYR A 1 74 ? 3.114 2.735 -8.513 1.00 97.12 74 TYR A C 1
ATOM 615 O O . TYR A 1 74 ? 2.610 1.728 -9.009 1.00 97.12 74 TYR A O 1
ATOM 623 N N . SER A 1 75 ? 3.226 3.897 -9.143 1.00 94.94 75 SER A N 1
ATOM 624 C CA . SER A 1 75 ? 2.814 4.116 -10.528 1.00 94.94 75 SER A CA 1
ATOM 625 C C . SER A 1 75 ? 4.048 4.363 -11.393 1.00 94.94 75 SER A C 1
ATOM 627 O O . SER A 1 75 ? 4.740 5.364 -11.212 1.00 94.94 75 SER A O 1
ATOM 629 N N . GLY A 1 76 ? 4.326 3.436 -12.310 1.00 90.00 76 GLY A N 1
ATOM 630 C CA . GLY A 1 76 ? 5.372 3.532 -13.331 1.00 90.00 76 GLY A CA 1
ATOM 631 C C . GLY A 1 76 ? 4.792 3.772 -14.730 1.00 90.00 76 GLY A C 1
ATOM 632 O O . GLY A 1 76 ? 3.631 4.155 -14.884 1.00 90.00 76 GLY A O 1
ATOM 633 N N . ALA A 1 77 ? 5.591 3.532 -15.773 1.00 82.69 77 ALA A N 1
ATOM 634 C CA . ALA A 1 77 ? 5.185 3.748 -17.164 1.00 82.69 77 ALA A CA 1
ATOM 635 C C . ALA A 1 77 ? 4.088 2.756 -17.611 1.00 82.69 77 ALA A C 1
ATOM 637 O O . ALA A 1 77 ? 4.380 1.665 -18.092 1.00 82.69 77 ALA A O 1
ATOM 638 N N . GLY A 1 78 ? 2.820 3.141 -17.437 1.00 84.75 78 GLY A N 1
ATOM 639 C CA . GLY A 1 78 ? 1.653 2.363 -17.875 1.00 84.75 78 GLY A CA 1
ATOM 640 C C . GLY A 1 78 ? 1.214 1.252 -16.916 1.00 84.75 78 GLY A C 1
ATOM 641 O O . GLY A 1 78 ? 0.258 0.546 -17.208 1.00 84.75 78 GLY A O 1
ATOM 642 N N . HIS A 1 79 ? 1.858 1.112 -15.758 1.00 92.19 79 HIS A N 1
ATOM 643 C CA . HIS A 1 79 ? 1.551 0.070 -14.778 1.00 92.19 79 HIS A CA 1
ATOM 644 C C . HIS A 1 79 ? 1.596 0.626 -13.357 1.00 92.19 79 HIS A C 1
ATOM 646 O O . HIS A 1 79 ? 2.419 1.488 -13.047 1.00 92.19 79 HIS A O 1
ATOM 652 N N . ALA A 1 80 ? 0.758 0.094 -12.473 1.00 94.75 80 ALA A N 1
ATOM 653 C CA . ALA A 1 80 ? 0.798 0.389 -11.053 1.00 94.75 80 ALA A CA 1
ATOM 654 C C . ALA A 1 80 ? 0.588 -0.845 -10.176 1.00 94.75 80 ALA A C 1
ATOM 656 O O . ALA A 1 80 ? -0.158 -1.765 -10.510 1.00 94.75 80 ALA A O 1
ATOM 657 N N . ILE A 1 81 ? 1.247 -0.856 -9.018 1.00 96.50 81 ILE A N 1
ATOM 658 C CA . ILE A 1 81 ? 1.200 -1.958 -8.051 1.00 96.50 81 ILE A CA 1
ATOM 659 C C . ILE A 1 81 ? 0.900 -1.389 -6.673 1.00 96.50 81 ILE A C 1
ATOM 661 O O . ILE A 1 81 ? 1.602 -0.500 -6.197 1.00 96.50 81 ILE A O 1
ATOM 665 N N . ALA A 1 82 ? -0.118 -1.934 -6.014 1.00 97.06 82 ALA A N 1
ATOM 666 C CA . ALA A 1 82 ? -0.487 -1.569 -4.655 1.00 97.06 82 ALA A CA 1
ATOM 667 C C . ALA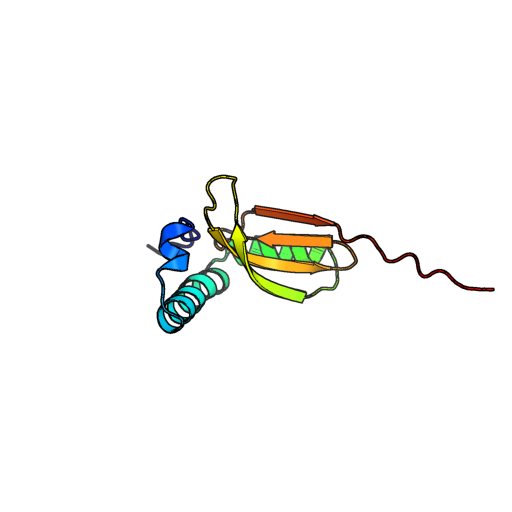 A 1 82 ? 0.048 -2.583 -3.638 1.00 97.06 82 ALA A C 1
ATOM 669 O O . ALA A 1 82 ? -0.260 -3.777 -3.720 1.00 97.06 82 ALA A O 1
ATOM 670 N N . LEU A 1 83 ? 0.789 -2.086 -2.650 1.00 96.88 83 LEU A N 1
ATOM 671 C CA . LEU A 1 83 ? 1.358 -2.832 -1.535 1.00 96.88 83 LEU A CA 1
ATOM 672 C C . LEU A 1 83 ? 0.689 -2.461 -0.207 1.00 96.88 83 LEU A C 1
ATOM 674 O O . LEU A 1 83 ? 0.508 -1.284 0.105 1.00 96.88 83 LEU A O 1
ATOM 678 N N . THR A 1 84 ? 0.389 -3.459 0.619 1.00 95.75 84 THR A N 1
ATOM 679 C CA . THR A 1 84 ? 0.011 -3.265 2.028 1.00 95.75 84 THR A CA 1
ATOM 680 C C . THR A 1 84 ? 1.228 -3.124 2.935 1.00 95.75 84 THR A C 1
ATOM 682 O O . THR A 1 84 ? 2.353 -3.445 2.553 1.00 95.75 84 THR A O 1
ATOM 685 N N . ALA A 1 85 ? 1.007 -2.670 4.174 1.00 94.50 85 ALA A N 1
ATOM 686 C CA . ALA A 1 85 ? 2.073 -2.435 5.150 1.00 94.50 85 ALA A CA 1
ATOM 687 C C . ALA A 1 85 ? 2.895 -3.683 5.504 1.00 94.50 85 ALA A C 1
ATOM 689 O O . ALA A 1 85 ? 4.040 -3.556 5.928 1.00 94.50 85 ALA A O 1
ATOM 690 N N . ASP A 1 86 ? 2.360 -4.885 5.284 1.00 93.75 86 ASP A N 1
ATOM 691 C CA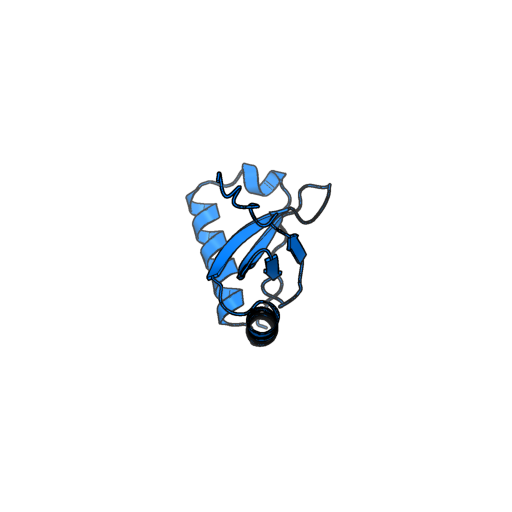 . ASP A 1 86 ? 3.071 -6.158 5.430 1.00 93.75 86 ASP A CA 1
ATOM 692 C C . ASP A 1 86 ? 3.831 -6.591 4.158 1.00 93.75 86 ASP A C 1
ATOM 694 O O . ASP A 1 86 ? 4.372 -7.693 4.107 1.00 93.75 86 ASP A O 1
ATOM 698 N N . GLY A 1 87 ? 3.899 -5.731 3.138 1.00 93.94 87 GLY A N 1
ATOM 699 C CA . GLY A 1 87 ? 4.637 -5.958 1.895 1.00 93.94 87 GLY A CA 1
ATOM 700 C C . GLY A 1 87 ? 3.937 -6.875 0.891 1.00 93.94 87 GLY A C 1
ATOM 701 O O . GLY A 1 87 ? 4.582 -7.343 -0.045 1.00 93.94 87 GLY A O 1
ATOM 702 N N . LYS A 1 88 ? 2.642 -7.169 1.065 1.00 95.06 88 LYS A N 1
ATOM 703 C CA . LYS A 1 88 ? 1.879 -7.969 0.096 1.00 95.06 88 LYS A CA 1
ATOM 704 C C . LYS A 1 88 ? 1.309 -7.097 -1.015 1.00 95.06 88 LYS A C 1
ATOM 706 O O . LYS A 1 88 ? 0.824 -5.998 -0.765 1.00 95.06 88 LYS A O 1
ATOM 711 N N . ILE A 1 89 ? 1.306 -7.634 -2.232 1.00 95.25 89 ILE A N 1
ATOM 712 C CA . ILE A 1 89 ? 0.594 -7.036 -3.362 1.00 95.25 89 ILE A CA 1
ATOM 713 C C . ILE A 1 89 ? -0.899 -7.322 -3.195 1.00 95.25 89 ILE A C 1
ATOM 715 O O . ILE A 1 89 ? -1.304 -8.480 -3.098 1.00 95.25 89 ILE A O 1
ATOM 719 N N . VAL A 1 90 ? -1.711 -6.267 -3.172 1.00 94.00 90 VAL A N 1
ATOM 720 C CA . VAL A 1 90 ? -3.181 -6.366 -3.101 1.00 94.00 90 VAL A CA 1
ATOM 721 C C . VAL A 1 90 ? -3.869 -5.990 -4.407 1.00 94.00 90 VAL A C 1
ATOM 723 O O . VAL A 1 90 ? -5.040 -6.319 -4.597 1.00 94.00 90 VAL A O 1
ATOM 726 N N . ARG A 1 91 ? -3.161 -5.311 -5.317 1.00 93.75 91 ARG A N 1
ATOM 727 C CA . ARG A 1 91 ? -3.668 -4.970 -6.647 1.00 93.75 91 ARG A CA 1
ATOM 728 C C . ARG A 1 91 ? -2.527 -4.702 -7.625 1.00 93.75 91 ARG A C 1
ATOM 730 O O . ARG A 1 91 ? -1.549 -4.057 -7.259 1.00 93.75 91 ARG A O 1
ATOM 737 N N . GLU A 1 92 ? -2.706 -5.144 -8.863 1.00 94.25 92 GLU A N 1
ATOM 738 C CA . GLU A 1 92 ? -1.921 -4.724 -10.0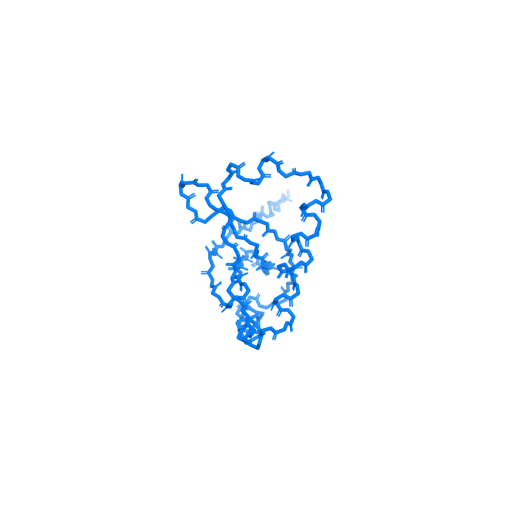28 1.00 94.25 92 GLU A CA 1
ATOM 739 C C . GLU A 1 92 ? -2.881 -4.040 -11.014 1.00 94.25 92 GLU A C 1
ATOM 741 O O . GLU A 1 92 ? -4.045 -4.437 -11.121 1.00 94.25 92 GLU A O 1
ATOM 746 N N . MET A 1 93 ? -2.439 -2.951 -11.636 1.00 91.56 93 MET A N 1
ATOM 747 C CA . MET A 1 93 ? -3.240 -2.089 -12.506 1.00 91.56 93 MET A CA 1
ATOM 748 C C . MET A 1 93 ? -2.434 -1.767 -13.755 1.00 91.56 93 MET A C 1
ATOM 750 O O . MET A 1 93 ? -1.299 -1.313 -13.647 1.00 91.56 93 MET A O 1
ATOM 754 N N . ASP A 1 94 ? -3.045 -1.944 -14.918 1.00 88.75 94 ASP A N 1
ATOM 755 C CA . ASP A 1 94 ? -2.468 -1.553 -16.199 1.00 88.75 94 AS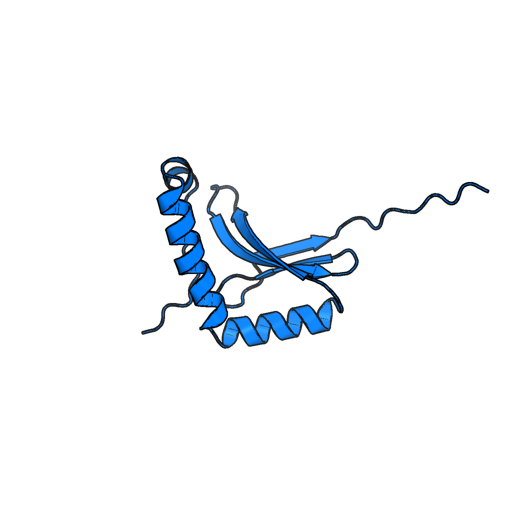P A CA 1
ATOM 756 C C . ASP A 1 94 ? -3.235 -0.330 -16.698 1.00 88.75 94 ASP A C 1
ATOM 758 O O . ASP A 1 94 ? -4.467 -0.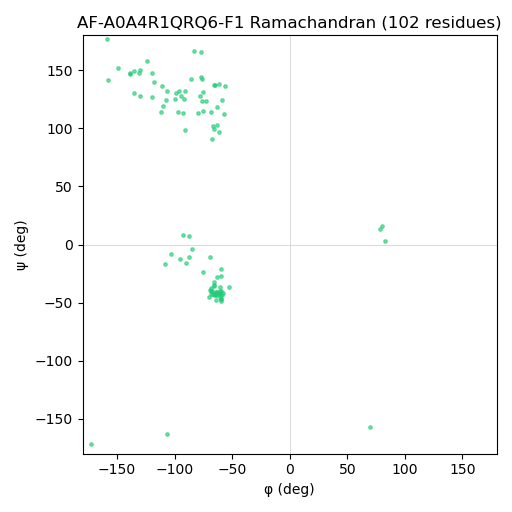352 -16.795 1.00 88.75 94 ASP A O 1
ATOM 762 N N . TYR A 1 95 ? -2.520 0.753 -16.982 1.00 75.94 95 TYR A N 1
ATOM 763 C CA . TYR A 1 95 ? -3.091 1.927 -17.621 1.00 75.94 95 TYR A CA 1
ATOM 764 C C . TYR A 1 95 ? -2.943 1.770 -19.133 1.00 75.94 95 TYR A C 1
ATOM 766 O O . TYR A 1 95 ? -1.848 1.445 -19.602 1.00 75.94 95 TYR A O 1
ATOM 774 N N . PRO A 1 96 ? -4.008 2.003 -19.920 1.00 68.00 96 PRO A N 1
ATOM 775 C CA . PRO A 1 96 ? -3.857 2.058 -21.363 1.00 68.00 96 PRO A CA 1
ATOM 776 C C . PRO A 1 96 ? -2.849 3.161 -21.692 1.00 68.00 96 PRO A C 1
ATOM 778 O O . PRO A 1 96 ? -3.002 4.302 -21.256 1.00 68.00 96 PRO A O 1
ATOM 781 N N . VAL A 1 97 ? -1.797 2.808 -22.429 1.00 63.75 97 VAL A N 1
ATOM 782 C CA . VAL A 1 97 ? -0.890 3.798 -23.010 1.00 63.75 97 VAL A CA 1
ATOM 783 C C . VAL A 1 97 ? -1.742 4.598 -23.987 1.00 63.75 97 VAL A C 1
ATOM 785 O O . VAL A 1 97 ? -2.318 4.004 -24.897 1.00 63.75 97 VAL A O 1
ATOM 788 N N . GLU A 1 98 ? -1.901 5.904 -23.772 1.00 60.78 98 GLU A N 1
ATOM 789 C CA . GLU A 1 98 ? -2.575 6.745 -24.760 1.00 60.78 98 GLU A CA 1
ATOM 790 C C . GLU A 1 98 ? -1.814 6.599 -26.085 1.00 60.78 98 GLU A C 1
ATOM 792 O O . GLU A 1 98 ? -0.651 6.997 -26.194 1.00 60.78 98 GLU A O 1
ATOM 797 N N . GLU A 1 99 ? -2.444 5.974 -27.084 1.00 54.69 99 GLU A N 1
ATOM 798 C CA . GLU A 1 99 ? -1.972 6.049 -28.460 1.00 54.69 99 GLU A CA 1
ATOM 799 C C . GLU A 1 99 ? -2.066 7.519 -28.858 1.00 54.69 99 GLU A C 1
ATOM 801 O O . GLU A 1 99 ? -3.149 8.057 -29.082 1.00 54.69 99 GLU A O 1
ATOM 806 N N . VAL A 1 100 ? -0.923 8.200 -28.876 1.00 59.91 100 VAL A N 1
ATOM 807 C CA . VAL A 1 100 ? -0.839 9.554 -29.406 1.00 59.91 100 VAL A CA 1
ATOM 808 C C . VAL A 1 100 ? -1.123 9.432 -30.902 1.00 59.91 100 VAL A C 1
ATOM 810 O O . VAL A 1 100 ? -0.249 9.024 -31.664 1.00 59.91 100 VAL A O 1
ATOM 813 N N . GLU A 1 101 ? -2.356 9.715 -31.326 1.00 52.25 101 GLU A N 1
ATOM 814 C CA . GLU A 1 101 ? -2.693 9.837 -32.743 1.00 52.25 101 GLU A CA 1
ATOM 815 C C . GLU A 1 101 ? -1.859 10.988 -33.323 1.00 52.25 101 GLU A C 1
ATOM 817 O O . GLU A 1 101 ? -2.197 12.165 -33.192 1.00 52.25 101 GLU A O 1
ATOM 822 N N . THR A 1 102 ? -0.723 10.670 -33.946 1.00 56.53 102 THR A N 1
ATOM 823 C CA . THR A 1 102 ? -0.016 11.615 -34.809 1.00 56.53 102 THR A CA 1
ATOM 824 C C . THR A 1 102 ? -0.899 11.874 -36.022 1.00 56.53 102 THR A C 1
ATOM 826 O O . THR A 1 102 ? -0.989 11.033 -36.913 1.00 56.53 102 THR A O 1
ATOM 829 N N . GLN A 1 103 ? -1.583 13.019 -36.036 1.00 50.84 103 GLN A N 1
ATOM 830 C CA . GLN A 1 103 ? -2.170 13.564 -37.257 1.00 50.84 103 GLN A CA 1
ATOM 831 C C . GLN A 1 103 ? -1.030 14.015 -38.184 1.00 50.84 103 GLN A C 1
ATOM 833 O O . GLN A 1 103 ? -0.276 14.922 -37.825 1.00 50.84 103 GLN A O 1
ATOM 838 N N . ASP A 1 104 ? -0.900 13.329 -39.324 1.00 62.97 104 ASP A N 1
ATOM 839 C CA . ASP A 1 104 ? -0.104 13.721 -40.503 1.00 62.97 104 ASP A CA 1
ATOM 840 C C . ASP A 1 104 ? -0.614 15.027 -41.143 1.00 62.97 104 ASP A C 1
ATOM 842 O O . ASP A 1 104 ? -1.855 15.217 -41.217 1.00 62.97 104 ASP A O 1
#

Radius of gyration: 15.94 Å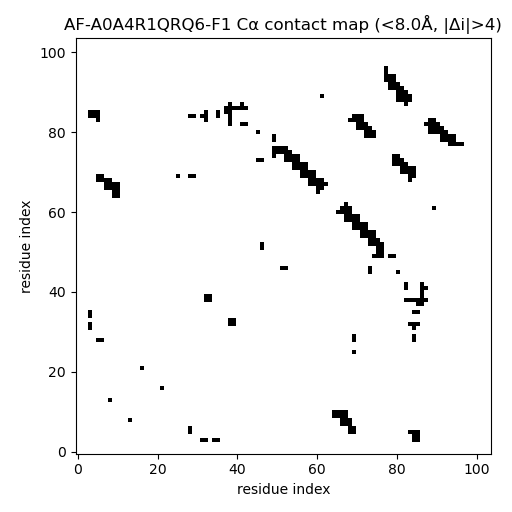; Cα contacts (8 Å, |Δi|>4): 164; chains: 1; bounding box: 33×22×60 Å

Foldseek 3Di:
DDDLFWDKDQPVVVVVDDPVRVVVSQVVQVVLCVPDVLNVVLVVVVCVVQPDWDWDWDWDQQDPRRITTIWIWTDHDQKIWTAGSNSDTRDIDGHPDPPPPPDD

pLDDT: mean 87.83, std 11.5, range [47.06, 97.12]

Nearest PDB structures (foldseek):
  3ml4-assembly2_C  TM=5.986E-01  e=4.967E+00  Mus musculus
  3ml4-assembly2_D  TM=5.964E-01  e=6.722E+00  Mus musculus
  7nvr-assembly1_d  TM=2.393E-01  e=2.893E-01  Homo sapiens
  3ml4-assembly1_A  TM=4.055E-01  e=4.967E+00  Mus musculus

Mean predicted aligned error: 6.23 Å

Organism: Hydrogenispora ethanolica (NCBI:txid1082276)

Sequence (104 aa):
MNNYQPTVFENRFFVELEEEDIQELNREEAAKFEQNPQFRAAAASVEERLGPGSWDEHWLTVDNSGRRVYARIYSGAGHAIALTADGKIVREMDYPVEEVETQD

Secondary structure (DSSP, 8-state):
----SPP-B-HHHHHH--HHHHHHHHHHHHHHHHH-HHHHHHHHHHHHHH-S-EEEEEEEE-STT--EEEEEEEE-SSEEEEEETTS-EEEEEEPPP-------

Solvent-accessible surface area (backbone atoms only — not comparable to full-atom values): 5962 Å² total; per-residue (Å²): 133,90,80,35,67,56,66,78,41,50,47,72,60,65,73,73,51,53,74,68,55,51,53,51,49,49,53,59,56,52,52,28,40,79,71,26,68,55,18,51,55,39,50,53,53,48,43,68,73,48,45,78,64,50,80,47,80,47,78,40,69,76,51,96,82,40,34,26,33,57,27,42,32,40,40,27,83,45,37,31,43,28,28,33,23,62,33,46,79,77,45,78,47,77,49,82,72,78,79,79,80,79,82,128